Protein AF-A0A534RY21-F1 (afdb_monomer_lite)

Sequence (115 aa):
MLDTSVLAIYLRIQRSERSGSPPSQKRRQRDRRIAALVAQKLAAGRAFLKAIEIARQQQAKSWGLRAVMSLARLWQSQGKKEEAHRMLAEIYGWFTEGFDTKDLQEAKALLQEFG

Secondary structure (DSSP, 8-state):
---HHHHHHHHHHHHTTTSSPPPPHHHHHHHHHHHHHHHHHHHHHHHHHHHHHHHHHTT-HHHHHHHHHHHHHHHHTTT-HHHHHHHHHHHHTT-SS-TTSHHHHHHHHHHHHH-

Foldseek 3Di:
DPDPVVVCVVVVVVVPPPPDDDDDPVVVVVVVVVVVVVVVLVVLLVVLVVQLVVCVVVVVLLSNLVSLQVNLVSCVVVVNLVVSLVSLVVSLVVDPDDCVDPSNVVSVVSNVVSD

pLDDT: mean 76.5, std 14.55, range [39.69, 94.88]

Structure (mmCIF, N/CA/C/O backbone):
data_AF-A0A534RY21-F1
#
_entry.id   AF-A0A534RY21-F1
#
loop_
_atom_site.group_PDB
_atom_site.id
_atom_site.type_symbol
_atom_site.label_atom_id
_atom_site.label_alt_id
_atom_site.label_comp_id
_atom_site.label_asym_id
_atom_site.label_entity_id
_atom_site.label_seq_id
_atom_site.pdbx_PDB_ins_code
_atom_site.Cartn_x
_atom_site.Cartn_y
_atom_site.Cartn_z
_atom_site.occupancy
_atom_site.B_iso_or_equiv
_atom_site.auth_seq_id
_atom_site.auth_comp_id
_atom_site.auth_asym_id
_atom_site.auth_atom_id
_atom_site.pdbx_PDB_model_num
ATOM 1 N N . MET A 1 1 ? 2.544 18.857 8.911 1.00 41.97 1 MET A N 1
ATOM 2 C CA . MET A 1 1 ? 1.546 19.732 9.558 1.00 41.97 1 MET A CA 1
ATOM 3 C C . MET A 1 1 ? 0.391 18.840 9.998 1.00 41.97 1 MET A C 1
ATOM 5 O O . MET A 1 1 ? -0.432 18.477 9.173 1.00 41.97 1 MET A O 1
ATOM 9 N N . LEU A 1 2 ? 0.436 18.319 11.230 1.00 39.69 2 LEU A N 1
ATOM 10 C CA . LEU A 1 2 ? -0.654 17.502 11.774 1.00 39.69 2 LEU A CA 1
ATOM 11 C C . LEU A 1 2 ? -1.758 18.453 12.231 1.00 39.69 2 LEU A C 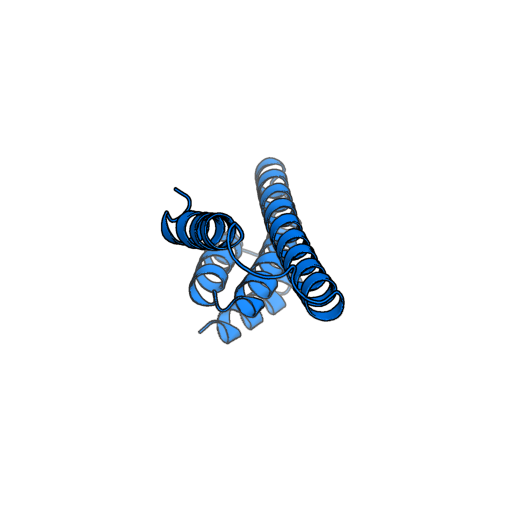1
ATOM 13 O O . LEU A 1 2 ? -1.480 19.410 12.950 1.00 39.69 2 LEU A O 1
ATOM 17 N N . ASP A 1 3 ? -2.966 18.197 11.748 1.00 43.47 3 ASP A N 1
ATOM 18 C CA . ASP A 1 3 ? -4.156 19.019 11.929 1.00 43.47 3 ASP A CA 1
ATOM 19 C C . ASP A 1 3 ? -4.416 19.303 13.419 1.00 43.47 3 ASP A C 1
ATOM 21 O O . ASP A 1 3 ? -4.550 18.388 14.243 1.00 43.47 3 ASP A O 1
ATOM 25 N N . THR A 1 4 ? -4.476 20.589 13.763 1.00 49.50 4 THR A N 1
ATOM 26 C CA . THR A 1 4 ? -4.771 21.117 15.102 1.00 49.50 4 THR A CA 1
ATOM 27 C C . THR A 1 4 ? -6.083 20.568 15.676 1.00 49.50 4 THR A C 1
ATOM 29 O O . THR A 1 4 ? -6.254 20.542 16.897 1.00 49.50 4 THR A O 1
ATOM 32 N N . SER A 1 5 ? -6.966 20.031 14.832 1.00 47.00 5 SER A N 1
ATOM 33 C CA . SER A 1 5 ? -8.242 19.427 15.218 1.00 47.00 5 SER A CA 1
ATOM 34 C C . SER A 1 5 ? -8.096 18.144 16.049 1.00 47.00 5 SER A C 1
ATOM 36 O O . SER A 1 5 ? -8.863 17.923 16.986 1.00 47.00 5 SER A O 1
ATOM 38 N N . VAL A 1 6 ? -7.092 17.298 15.784 1.00 58.31 6 VAL A N 1
ATOM 39 C CA . VAL A 1 6 ? -6.970 15.989 16.465 1.00 58.31 6 VAL A CA 1
ATOM 40 C C . VAL A 1 6 ? -6.375 16.135 17.867 1.00 58.31 6 VAL A C 1
ATOM 42 O O . VAL A 1 6 ? -6.846 15.505 18.818 1.00 58.31 6 VAL A O 1
ATOM 45 N N . LEU A 1 7 ? -5.379 17.013 18.025 1.00 52.03 7 LEU A N 1
ATOM 46 C CA . LEU A 1 7 ? -4.800 17.313 19.337 1.00 52.03 7 LEU A CA 1
ATOM 47 C C . LEU A 1 7 ? -5.813 18.050 20.229 1.00 52.03 7 LEU A C 1
ATOM 49 O O . LEU A 1 7 ? -5.865 17.799 21.432 1.00 52.03 7 LEU A O 1
ATOM 53 N N . ALA A 1 8 ? -6.669 18.895 19.640 1.00 55.28 8 ALA A N 1
ATOM 54 C CA . ALA A 1 8 ? -7.752 19.568 20.350 1.00 55.28 8 ALA A CA 1
ATOM 55 C C . ALA A 1 8 ? -8.811 18.583 20.875 1.00 55.28 8 ALA A C 1
ATOM 57 O O . ALA A 1 8 ? -9.262 18.731 22.010 1.00 55.28 8 ALA A O 1
ATOM 58 N N . ILE A 1 9 ? -9.158 17.542 20.108 1.00 60.31 9 ILE A N 1
ATOM 59 C CA . ILE A 1 9 ? -10.059 16.474 20.572 1.00 60.31 9 ILE A CA 1
ATOM 60 C C . ILE A 1 9 ? -9.415 15.696 21.729 1.00 60.31 9 ILE A C 1
ATOM 62 O O . ILE A 1 9 ? -10.050 15.497 22.764 1.00 60.31 9 ILE A O 1
ATOM 66 N N . TYR A 1 10 ? -8.136 15.330 21.610 1.00 50.16 10 TYR A N 1
ATOM 67 C CA . TYR A 1 10 ? -7.430 14.582 22.656 1.00 50.16 10 TYR A CA 1
ATOM 68 C C . TYR A 1 10 ? -7.268 15.386 23.963 1.00 50.16 10 TYR A C 1
ATOM 70 O O . TYR A 1 10 ? -7.515 14.869 25.054 1.00 50.16 10 TYR A O 1
ATOM 78 N N . LEU A 1 11 ? -6.928 16.677 23.872 1.00 55.31 11 LEU A N 1
ATOM 79 C CA . LEU A 1 11 ? -6.768 17.555 25.038 1.00 55.31 11 LEU A CA 1
ATOM 80 C C . LEU A 1 11 ? -8.109 17.955 25.676 1.00 55.31 11 LEU A C 1
ATOM 82 O O . LEU A 1 11 ? -8.171 18.139 26.893 1.00 55.31 11 LEU A O 1
ATOM 86 N N . ARG A 1 12 ? -9.198 18.052 24.898 1.00 55.94 12 ARG A N 1
ATOM 87 C CA . ARG A 1 12 ? -10.542 18.350 25.427 1.00 55.94 12 ARG A CA 1
ATOM 88 C C . ARG A 1 12 ? -11.150 17.160 26.172 1.00 55.94 12 ARG A C 1
ATOM 90 O O . ARG A 1 12 ? -11.837 17.375 27.168 1.00 55.94 12 ARG A O 1
ATOM 97 N N . ILE A 1 13 ? -10.823 15.933 25.759 1.00 57.84 13 ILE A N 1
ATOM 98 C CA . ILE A 1 13 ? -11.158 14.702 26.493 1.00 57.84 13 ILE A CA 1
ATOM 99 C C . ILE A 1 13 ? -10.410 14.666 27.838 1.00 57.84 13 ILE A C 1
ATOM 101 O O . ILE A 1 13 ? -11.033 14.459 28.871 1.00 57.84 13 ILE A O 1
ATOM 105 N N . GLN A 1 14 ? -9.113 14.989 27.866 1.00 51.38 14 GLN A N 1
ATOM 106 C CA . GLN A 1 14 ? -8.310 14.989 29.101 1.00 51.38 14 GLN A CA 1
ATOM 107 C C . GLN A 1 14 ? -8.722 16.072 30.121 1.00 51.38 14 GLN A C 1
ATOM 109 O O . GLN A 1 14 ? -8.660 15.843 31.328 1.00 51.38 14 GLN A O 1
ATOM 114 N N . ARG A 1 15 ? -9.168 17.256 29.673 1.00 49.38 15 ARG A N 1
ATOM 115 C CA . ARG A 1 15 ? -9.524 18.374 30.576 1.00 49.38 15 ARG A CA 1
ATOM 116 C C . ARG A 1 15 ? -10.892 18.202 31.256 1.00 49.38 15 ARG A C 1
ATOM 118 O O . ARG A 1 15 ? -11.125 18.817 32.292 1.00 49.38 15 ARG A O 1
ATOM 125 N N . SER A 1 16 ? -11.761 17.350 30.705 1.00 41.25 16 SER A N 1
ATOM 126 C CA . SER A 1 16 ? -13.091 17.030 31.247 1.00 41.25 16 SER A CA 1
ATOM 127 C C . SER A 1 16 ? -13.073 15.947 32.341 1.00 41.25 16 SER A C 1
ATOM 129 O O . SER A 1 16 ? -14.074 15.780 33.034 1.00 41.25 16 SER A O 1
ATOM 131 N N . GLU A 1 17 ? -11.974 15.206 32.522 1.00 52.06 17 GLU A N 1
ATOM 132 C CA . GLU A 1 17 ? -11.922 14.046 33.434 1.00 52.06 17 GLU A CA 1
ATOM 133 C C . GLU A 1 17 ? -11.612 14.395 34.902 1.00 52.06 17 GLU A C 1
ATOM 135 O O . GLU A 1 17 ? -11.590 13.507 35.751 1.00 52.06 17 GLU A O 1
ATOM 140 N N . ARG A 1 18 ? -11.426 15.678 35.251 1.00 49.81 18 ARG A N 1
ATOM 141 C CA . ARG A 1 18 ? -11.210 16.093 36.653 1.00 49.81 18 ARG A CA 1
ATOM 142 C C . ARG A 1 18 ? -12.486 16.220 37.500 1.00 49.81 18 ARG A C 1
ATOM 144 O O . ARG A 1 18 ? -12.351 16.427 38.700 1.00 49.81 18 ARG A O 1
ATOM 151 N N . SER A 1 19 ? -13.694 16.086 36.937 1.00 52.66 19 SER A N 1
ATOM 152 C CA . SER A 1 19 ? -14.948 16.276 37.699 1.00 52.66 19 SER A CA 1
ATOM 153 C C . SER A 1 19 ? -16.010 15.178 37.538 1.00 52.66 19 SER A C 1
ATOM 155 O O . SER A 1 19 ? -17.154 15.391 37.929 1.00 52.66 19 SER A O 1
ATOM 157 N N . GLY A 1 20 ? -15.682 14.019 36.959 1.00 54.09 20 GLY A N 1
ATOM 158 C CA . GLY A 1 20 ? -16.654 12.949 36.695 1.00 54.09 20 GLY A CA 1
ATOM 159 C C . GLY A 1 20 ? -16.201 11.597 37.235 1.00 54.09 20 GLY A C 1
ATOM 160 O O . GLY A 1 20 ? -15.020 11.266 37.163 1.00 54.09 20 GLY A O 1
ATOM 161 N N . SER A 1 21 ? -17.143 10.810 37.770 1.00 58.75 21 SER A N 1
ATOM 162 C CA . SER A 1 21 ? -16.897 9.450 38.265 1.00 58.75 21 SER A CA 1
ATOM 163 C C . SER A 1 21 ? -16.089 8.612 37.261 1.00 58.75 21 SER A C 1
ATOM 165 O O . SER A 1 21 ? -16.345 8.692 36.054 1.00 58.75 21 SER A O 1
ATOM 167 N N . PRO A 1 22 ? -15.131 7.790 37.731 1.00 57.50 22 PRO A N 1
ATOM 168 C CA . PRO A 1 22 ? -14.232 7.049 36.856 1.00 57.50 22 PRO A CA 1
ATOM 169 C C . PRO A 1 22 ? -15.021 6.183 35.859 1.00 57.50 22 PRO A C 1
ATOM 171 O O . PRO A 1 22 ? -15.935 5.463 36.269 1.00 57.50 22 PRO A O 1
ATOM 174 N N . PRO A 1 23 ? -14.682 6.212 34.554 1.00 57.59 23 PRO A N 1
ATOM 175 C CA . PRO A 1 23 ? -15.436 5.482 33.544 1.00 57.59 23 PRO A CA 1
ATOM 176 C C . PRO A 1 23 ? -15.452 3.985 33.855 1.00 57.59 23 PRO A C 1
ATOM 178 O O . PRO A 1 23 ? -14.423 3.407 34.215 1.00 57.59 23 PRO A O 1
ATOM 181 N N . SER A 1 24 ? -16.623 3.364 33.692 1.00 63.56 24 SER A N 1
ATOM 182 C CA . SER A 1 24 ? -16.831 1.940 33.948 1.00 63.56 24 SER A CA 1
ATOM 183 C C . SER A 1 24 ? -15.831 1.075 33.172 1.00 63.56 24 SER A C 1
ATOM 185 O O . SER A 1 24 ? -15.454 1.370 32.035 1.00 63.56 24 SER A O 1
ATOM 187 N N . GLN A 1 25 ? -15.390 -0.022 33.787 1.00 70.06 25 GLN A N 1
ATOM 188 C CA . GLN A 1 25 ? -14.308 -0.888 33.296 1.00 70.06 25 GLN A CA 1
ATOM 189 C C . GLN A 1 25 ? -14.538 -1.380 31.850 1.00 70.06 25 GLN A C 1
ATOM 191 O O . GLN A 1 25 ? -13.603 -1.458 31.056 1.00 70.06 25 GLN A O 1
ATOM 196 N N . LYS A 1 26 ? -15.805 -1.593 31.465 1.00 69.62 26 LYS A N 1
ATOM 197 C CA . LYS A 1 26 ? -16.231 -1.961 30.102 1.00 69.62 26 LYS A CA 1
ATOM 198 C C . LYS A 1 26 ? -15.997 -0.850 29.065 1.00 69.62 26 LYS A C 1
ATOM 200 O O . LYS A 1 26 ? -15.593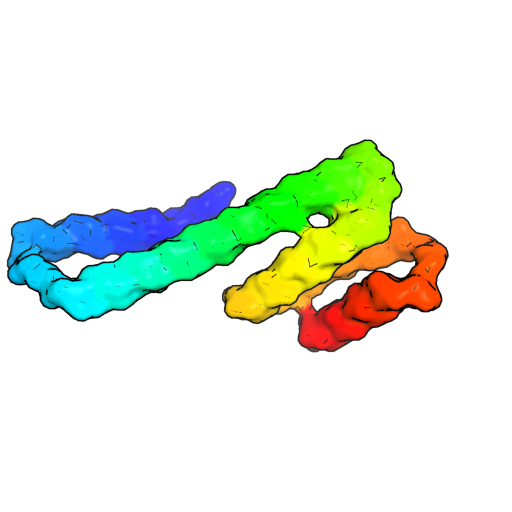 -1.152 27.944 1.00 69.62 26 LYS A O 1
ATOM 205 N N . ARG A 1 27 ? -16.211 0.425 29.427 1.00 64.44 27 ARG A N 1
ATOM 206 C CA . ARG A 1 27 ? -15.895 1.584 28.567 1.00 64.44 27 ARG A CA 1
ATOM 207 C C . ARG A 1 27 ? -14.384 1.731 28.395 1.00 64.44 27 ARG A C 1
ATOM 209 O O . ARG A 1 27 ? -13.912 1.743 27.265 1.00 64.44 27 ARG A O 1
ATOM 216 N N . ARG A 1 28 ? -13.622 1.653 29.496 1.00 69.12 28 ARG A N 1
ATOM 217 C CA . ARG A 1 28 ? -12.144 1.670 29.464 1.00 69.12 28 ARG A CA 1
ATOM 218 C C . ARG A 1 28 ? -11.564 0.586 28.550 1.00 69.12 28 ARG A C 1
ATOM 220 O O . ARG A 1 28 ? -10.638 0.853 27.788 1.00 69.12 28 ARG A O 1
ATOM 227 N N . GLN A 1 29 ? -12.113 -0.631 28.604 1.00 70.44 29 GLN A N 1
ATOM 228 C CA . GLN A 1 29 ? -11.678 -1.740 27.749 1.00 70.44 29 GLN A CA 1
ATOM 229 C C . GLN A 1 29 ? -11.964 -1.466 26.263 1.00 70.44 29 GLN A C 1
ATOM 231 O O . GLN A 1 29 ? -11.119 -1.742 25.411 1.00 70.44 29 GLN A O 1
ATOM 236 N N . ARG A 1 30 ? -13.143 -0.910 25.947 1.00 66.94 30 ARG A N 1
ATOM 237 C CA . ARG A 1 30 ? -13.533 -0.550 24.576 1.00 66.94 30 ARG A CA 1
ATOM 238 C C . ARG A 1 30 ? -12.631 0.548 24.013 1.00 66.94 30 ARG A C 1
ATOM 240 O O . ARG A 1 30 ? -12.113 0.379 22.912 1.00 66.94 30 ARG A O 1
ATOM 247 N N . ASP A 1 31 ? -12.383 1.604 24.780 1.00 75.56 31 ASP A N 1
ATOM 248 C CA . ASP A 1 31 ? -11.573 2.748 24.344 1.00 75.56 31 ASP A CA 1
ATOM 249 C C . ASP A 1 31 ? -10.106 2.349 24.128 1.00 75.56 31 ASP A C 1
ATOM 251 O O . ASP A 1 31 ? -9.505 2.704 23.113 1.00 75.56 31 ASP A O 1
ATOM 255 N N . ARG A 1 32 ? -9.551 1.495 25.003 1.00 73.94 32 ARG A N 1
ATOM 256 C CA . ARG A 1 32 ? -8.218 0.893 24.808 1.00 73.94 32 ARG A CA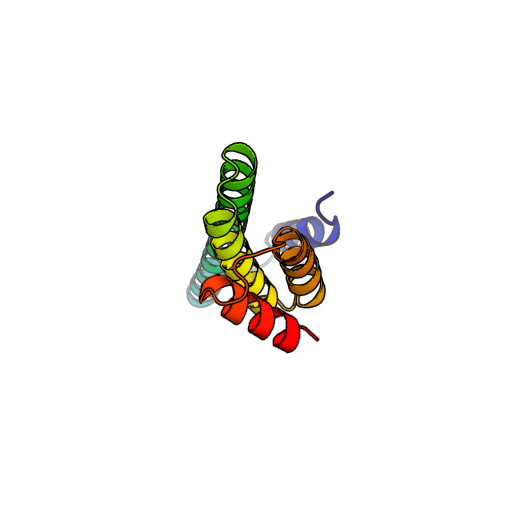 1
ATOM 257 C C . ARG A 1 32 ? -8.129 0.073 23.526 1.00 73.94 32 ARG A C 1
ATOM 259 O O . ARG A 1 32 ? -7.126 0.150 22.820 1.00 73.94 32 ARG A O 1
ATOM 266 N N . ARG A 1 33 ? -9.170 -0.701 23.207 1.00 74.69 33 ARG A N 1
ATOM 267 C CA . ARG A 1 33 ? -9.203 -1.523 21.990 1.00 74.69 33 ARG A CA 1
ATOM 268 C C . ARG A 1 33 ? -9.246 -0.655 20.734 1.00 74.69 33 ARG A C 1
ATOM 270 O O . ARG A 1 33 ? -8.525 -0.942 19.784 1.00 74.69 33 ARG A O 1
ATOM 277 N N . ILE A 1 34 ? -10.033 0.421 20.749 1.00 76.00 34 ILE A N 1
ATOM 278 C CA . ILE A 1 34 ? -10.069 1.409 19.662 1.00 76.00 34 ILE A CA 1
ATOM 279 C C . ILE A 1 34 ? -8.683 2.046 19.488 1.00 76.00 34 ILE A C 1
ATOM 281 O O . ILE A 1 34 ? -8.148 2.040 18.382 1.00 76.00 34 ILE A O 1
ATOM 285 N N . ALA A 1 35 ? -8.064 2.523 20.571 1.00 73.88 35 ALA A N 1
ATOM 286 C CA . ALA A 1 35 ? -6.743 3.151 20.520 1.00 73.88 35 ALA A CA 1
ATOM 287 C C . ALA A 1 35 ? -5.656 2.203 19.980 1.00 73.88 35 ALA A C 1
ATOM 289 O O . ALA A 1 35 ? -4.840 2.609 19.152 1.00 73.88 35 ALA A O 1
ATOM 290 N N . ALA A 1 36 ? -5.675 0.928 20.382 1.00 76.00 36 ALA A N 1
ATOM 291 C CA . ALA A 1 36 ? -4.739 -0.080 19.886 1.00 76.00 36 ALA A CA 1
ATOM 292 C C . ALA A 1 36 ? -4.906 -0.347 18.378 1.00 76.00 36 ALA A C 1
ATOM 294 O O . ALA A 1 36 ? -3.916 -0.400 17.648 1.00 76.00 36 ALA A O 1
ATOM 295 N N . LEU A 1 37 ? -6.149 -0.455 17.892 1.00 74.06 37 LEU A N 1
ATOM 296 C CA . LEU A 1 37 ? -6.434 -0.635 16.464 1.00 74.06 37 LEU A CA 1
ATOM 297 C C . LEU A 1 37 ? -5.971 0.570 15.637 1.00 74.06 37 LEU A C 1
ATOM 299 O O . LEU A 1 37 ? -5.376 0.406 14.572 1.00 74.06 37 LEU A O 1
ATOM 303 N N . VAL A 1 38 ? -6.202 1.783 16.144 1.00 74.38 38 VAL A N 1
ATOM 304 C CA . VAL A 1 38 ? -5.739 3.022 15.507 1.00 74.38 38 VAL A CA 1
ATOM 305 C C . VAL A 1 38 ? -4.209 3.055 15.451 1.00 74.38 38 VAL A C 1
ATOM 307 O O . VAL A 1 38 ? -3.642 3.302 14.387 1.00 74.38 38 VAL A O 1
ATOM 310 N N . ALA A 1 39 ? -3.527 2.741 16.555 1.00 75.12 39 ALA A N 1
ATOM 311 C CA . ALA A 1 39 ? -2.067 2.694 16.603 1.00 75.12 39 ALA A CA 1
ATOM 312 C C . ALA A 1 39 ? -1.481 1.674 15.611 1.00 75.12 39 ALA A C 1
ATOM 314 O O . ALA A 1 39 ? -0.509 1.984 14.919 1.00 75.12 39 ALA A O 1
ATOM 315 N N . GLN A 1 40 ? -2.101 0.496 15.486 1.00 72.62 40 GLN A N 1
ATOM 316 C CA . GLN A 1 40 ? -1.679 -0.539 14.541 1.00 72.62 40 GLN A CA 1
ATOM 317 C C . GLN A 1 40 ? -1.844 -0.085 13.083 1.00 72.62 40 GLN A C 1
ATOM 319 O O . GLN A 1 40 ? -0.913 -0.234 12.292 1.00 72.62 40 GLN A O 1
ATOM 324 N N . LYS A 1 41 ? -2.974 0.549 12.732 1.00 72.00 41 LYS A N 1
ATOM 325 C CA . LYS A 1 41 ? -3.186 1.117 11.387 1.00 72.00 41 LYS A CA 1
ATOM 326 C C . LYS A 1 41 ? -2.163 2.206 11.049 1.00 72.00 41 LYS A C 1
ATOM 328 O O . LYS A 1 41 ? -1.642 2.235 9.936 1.00 72.00 41 LYS A O 1
ATOM 333 N N . LEU A 1 42 ? -1.837 3.075 12.008 1.00 75.94 42 LEU A N 1
ATOM 334 C CA . LEU A 1 42 ? -0.818 4.116 11.826 1.00 75.94 42 LEU A CA 1
ATOM 335 C C . LEU A 1 42 ? 0.588 3.526 11.657 1.00 75.94 42 LEU A C 1
ATOM 337 O O . LEU A 1 42 ? 1.356 3.994 10.817 1.00 75.94 42 LEU A O 1
ATOM 341 N N . ALA A 1 43 ? 0.933 2.501 12.439 1.00 79.12 43 ALA A N 1
ATOM 342 C CA . ALA A 1 43 ? 2.211 1.806 12.318 1.00 79.12 43 ALA A CA 1
ATOM 343 C C . ALA A 1 43 ? 2.351 1.107 10.957 1.00 79.12 43 ALA A C 1
ATOM 345 O O . ALA A 1 43 ? 3.387 1.261 10.312 1.00 79.12 43 ALA A O 1
ATOM 346 N N . ALA A 1 44 ? 1.296 0.431 10.489 1.00 75.88 44 ALA A N 1
ATOM 347 C CA . ALA A 1 44 ? 1.266 -0.196 9.170 1.00 75.88 44 ALA A CA 1
ATOM 348 C C . ALA A 1 44 ? 1.493 0.829 8.048 1.00 75.88 44 ALA A C 1
ATOM 350 O O . ALA A 1 44 ? 2.365 0.634 7.206 1.00 75.88 44 ALA A O 1
ATOM 351 N N . GLY A 1 45 ? 0.790 1.969 8.082 1.00 77.75 45 GLY A N 1
ATOM 352 C CA . GLY A 1 45 ? 0.985 3.040 7.099 1.00 77.75 45 GLY A CA 1
ATOM 353 C C . GLY A 1 45 ? 2.430 3.552 7.047 1.00 77.75 45 GLY A C 1
ATOM 354 O O . GLY A 1 45 ? 2.999 3.695 5.967 1.00 77.75 45 GLY A O 1
ATOM 355 N N . ARG A 1 46 ? 3.064 3.762 8.209 1.00 81.81 46 ARG A N 1
ATOM 356 C CA . ARG A 1 46 ? 4.477 4.178 8.283 1.00 81.81 46 ARG A CA 1
ATOM 357 C C . ARG A 1 46 ? 5.437 3.122 7.735 1.00 81.81 46 ARG A C 1
ATOM 359 O O . ARG A 1 46 ? 6.392 3.482 7.053 1.00 81.81 46 ARG A O 1
ATOM 366 N N . ALA A 1 47 ? 5.188 1.843 8.013 1.00 78.75 47 ALA A N 1
ATOM 367 C CA . ALA A 1 47 ? 6.007 0.749 7.496 1.00 78.75 47 ALA A CA 1
ATOM 368 C C . ALA A 1 47 ? 5.940 0.665 5.963 1.00 78.75 47 ALA A C 1
ATOM 370 O O . ALA A 1 47 ? 6.977 0.524 5.317 1.00 78.75 47 ALA A O 1
ATOM 371 N N . PHE A 1 48 ? 4.753 0.837 5.372 1.00 75.25 48 PHE A N 1
ATOM 372 C CA . PHE A 1 48 ? 4.610 0.866 3.915 1.00 75.25 48 PHE A CA 1
ATOM 373 C C . PHE A 1 48 ? 5.323 2.062 3.283 1.00 75.25 48 PHE A C 1
ATOM 375 O O . PHE A 1 48 ? 6.037 1.880 2.304 1.00 75.25 48 PHE A O 1
ATOM 382 N N . LEU A 1 49 ? 5.219 3.260 3.869 1.00 79.38 49 LEU A N 1
ATOM 383 C CA . LEU A 1 49 ? 5.957 4.435 3.386 1.00 79.38 49 LEU A CA 1
ATOM 384 C C . LEU A 1 49 ? 7.475 4.209 3.402 1.00 79.38 49 LEU A C 1
ATOM 386 O O . LEU A 1 49 ? 8.152 4.520 2.425 1.00 79.38 49 LEU A O 1
ATOM 390 N N . LYS A 1 50 ? 7.998 3.599 4.473 1.00 77.25 50 LYS A N 1
ATOM 391 C CA . LYS A 1 50 ? 9.414 3.218 4.575 1.00 77.25 50 LYS A CA 1
ATOM 392 C C . LYS A 1 50 ? 9.808 2.213 3.485 1.00 77.25 50 LYS A C 1
ATOM 394 O O . LYS A 1 50 ? 10.849 2.366 2.858 1.00 77.25 50 LYS A O 1
ATOM 399 N N . ALA A 1 51 ? 8.976 1.200 3.239 1.00 72.56 51 ALA A N 1
ATOM 400 C CA . ALA A 1 51 ? 9.224 0.206 2.194 1.00 72.56 51 ALA A CA 1
ATOM 401 C C . ALA A 1 51 ? 9.240 0.835 0.790 1.00 72.56 51 ALA A C 1
ATOM 403 O O . ALA A 1 51 ? 10.088 0.484 -0.025 1.00 72.56 51 ALA A O 1
ATOM 404 N N . ILE A 1 52 ? 8.355 1.802 0.528 1.00 75.19 52 ILE A N 1
ATOM 405 C CA . ILE A 1 52 ? 8.317 2.560 -0.731 1.00 75.19 52 ILE A CA 1
ATOM 406 C C . ILE A 1 52 ? 9.594 3.388 -0.904 1.00 75.19 52 ILE A C 1
ATOM 408 O O . ILE A 1 52 ? 10.187 3.380 -1.980 1.00 75.19 52 ILE A O 1
ATOM 412 N N . GLU A 1 53 ? 10.044 4.073 0.148 1.00 78.56 53 GLU A N 1
ATOM 413 C CA . GLU A 1 53 ? 11.291 4.846 0.140 1.00 78.56 53 GLU A CA 1
ATOM 414 C C . GLU A 1 53 ? 12.504 3.958 -0.181 1.00 78.56 53 GLU A C 1
ATOM 416 O O . GLU A 1 53 ? 13.291 4.275 -1.073 1.00 78.56 53 GLU A O 1
ATOM 421 N N . ILE A 1 54 ? 12.606 2.802 0.479 1.00 75.75 54 ILE A N 1
ATOM 422 C CA . ILE A 1 54 ? 13.678 1.826 0.247 1.00 75.75 54 ILE A CA 1
ATOM 423 C C . ILE A 1 54 ? 13.609 1.262 -1.180 1.00 75.75 54 ILE A C 1
ATOM 425 O O . ILE A 1 54 ? 14.628 1.180 -1.864 1.00 75.75 54 ILE A O 1
ATOM 429 N N . ALA A 1 55 ? 12.415 0.909 -1.664 1.00 75.12 55 ALA A N 1
ATOM 430 C CA . ALA A 1 55 ? 12.233 0.396 -3.019 1.00 75.12 55 ALA A CA 1
ATOM 431 C C . ALA A 1 55 ? 12.611 1.434 -4.088 1.00 75.12 55 ALA A C 1
ATOM 433 O O . ALA A 1 55 ? 13.211 1.076 -5.1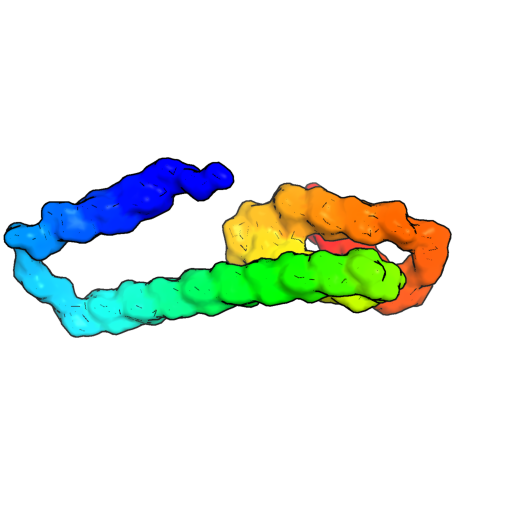01 1.00 75.12 55 ALA A O 1
ATOM 434 N N . ARG A 1 56 ? 12.321 2.723 -3.850 1.00 74.44 56 ARG A N 1
ATOM 435 C CA . ARG A 1 56 ? 12.761 3.829 -4.716 1.00 74.44 56 ARG A CA 1
ATOM 436 C C . ARG A 1 56 ? 14.286 3.940 -4.750 1.00 74.44 56 ARG A C 1
ATOM 438 O O . ARG A 1 56 ? 14.847 4.042 -5.836 1.00 74.44 56 ARG A O 1
ATOM 445 N N . GLN A 1 57 ? 14.947 3.869 -3.592 1.00 74.25 57 GLN A N 1
ATOM 446 C CA . GLN A 1 57 ? 16.414 3.924 -3.497 1.00 74.25 57 GLN A CA 1
ATOM 447 C C . GLN A 1 57 ? 17.095 2.752 -4.216 1.00 74.25 57 GLN A C 1
ATOM 449 O O . GLN A 1 57 ? 18.121 2.941 -4.859 1.00 74.25 57 GLN A O 1
ATOM 454 N N . GLN A 1 58 ? 16.510 1.555 -4.144 1.00 74.19 58 GLN A N 1
ATOM 455 C CA . GLN A 1 58 ? 17.058 0.346 -4.769 1.00 74.19 58 GLN A CA 1
ATOM 456 C C . GLN A 1 58 ? 16.609 0.143 -6.225 1.00 74.19 58 GLN A C 1
ATOM 458 O O . GLN A 1 58 ? 16.895 -0.897 -6.809 1.00 74.19 58 GLN A O 1
ATOM 463 N N . GLN A 1 59 ? 15.855 1.090 -6.800 1.00 74.00 59 GLN A N 1
ATOM 464 C CA . GLN A 1 59 ? 15.185 0.946 -8.102 1.00 74.00 59 GLN A CA 1
ATOM 465 C C . GLN A 1 59 ? 14.345 -0.342 -8.235 1.00 74.00 59 GLN A C 1
ATOM 467 O O . GLN A 1 59 ? 14.056 -0.821 -9.332 1.00 74.00 59 GLN A O 1
ATOM 472 N N . ALA A 1 60 ? 13.882 -0.881 -7.108 1.00 79.62 60 ALA A N 1
ATOM 473 C CA . ALA A 1 60 ? 13.103 -2.105 -7.015 1.00 79.62 60 ALA A CA 1
ATOM 474 C C . ALA A 1 60 ? 11.616 -1.816 -7.288 1.00 79.62 60 ALA A C 1
ATOM 476 O O . ALA A 1 60 ? 10.762 -1.941 -6.406 1.00 79.62 60 ALA A O 1
ATOM 477 N N . LYS A 1 61 ? 11.305 -1.393 -8.521 1.00 77.00 61 LYS A N 1
ATOM 478 C CA . LYS A 1 61 ? 9.986 -0.864 -8.919 1.00 77.00 61 LYS A CA 1
ATOM 479 C C . LYS A 1 61 ? 8.826 -1.799 -8.552 1.00 77.00 61 LYS A C 1
ATOM 481 O O . LYS A 1 61 ? 7.847 -1.344 -7.964 1.00 77.00 61 LYS A O 1
ATOM 486 N N . SER A 1 62 ? 8.953 -3.104 -8.802 1.00 78.06 62 SER A N 1
ATOM 487 C CA . SER A 1 62 ? 7.899 -4.088 -8.497 1.00 78.06 62 SER A CA 1
ATOM 488 C C . SER A 1 62 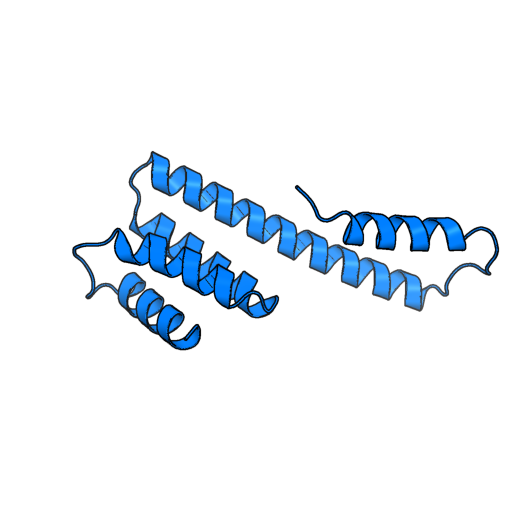? 7.619 -4.233 -6.995 1.00 78.06 62 SER A C 1
ATOM 490 O O . SER A 1 62 ? 6.468 -4.372 -6.587 1.00 78.06 62 SER A O 1
ATOM 492 N N . TRP A 1 63 ? 8.646 -4.139 -6.143 1.00 81.44 63 TRP A N 1
ATOM 493 C CA . TRP A 1 63 ? 8.465 -4.149 -4.685 1.00 81.44 63 TRP A CA 1
ATOM 494 C C . TRP A 1 63 ? 7.808 -2.858 -4.185 1.00 81.44 63 TRP A C 1
ATOM 496 O O . TRP A 1 63 ? 6.943 -2.906 -3.308 1.00 81.44 63 TRP A O 1
ATOM 506 N N . GLY A 1 64 ? 8.154 -1.720 -4.795 1.00 84.62 64 GLY A N 1
ATOM 507 C CA . GLY A 1 64 ? 7.495 -0.437 -4.547 1.00 84.62 64 GLY A CA 1
ATOM 508 C C . GLY A 1 64 ? 6.006 -0.465 -4.902 1.00 84.62 64 GLY A C 1
ATOM 509 O O . GLY A 1 64 ? 5.183 -0.009 -4.109 1.00 84.62 64 GLY A O 1
ATOM 510 N N . LEU A 1 65 ? 5.647 -1.074 -6.036 1.00 87.38 65 LEU A N 1
ATOM 511 C CA . LEU A 1 65 ? 4.258 -1.226 -6.477 1.00 87.38 65 LEU A CA 1
ATOM 512 C C . LEU A 1 65 ? 3.416 -2.019 -5.469 1.00 87.38 65 LEU A C 1
ATOM 514 O O . LEU A 1 65 ? 2.364 -1.545 -5.041 1.00 87.38 65 LEU A O 1
ATOM 518 N N . ARG A 1 66 ? 3.909 -3.174 -5.004 1.00 87.50 66 ARG A N 1
ATOM 519 C CA . ARG A 1 66 ? 3.202 -3.996 -4.002 1.00 87.50 66 ARG A CA 1
ATOM 520 C C . ARG A 1 66 ? 3.014 -3.270 -2.667 1.00 87.50 66 ARG A C 1
ATOM 522 O O . ARG A 1 66 ? 1.958 -3.386 -2.033 1.00 87.50 66 ARG A O 1
ATOM 529 N N . ALA A 1 67 ? 4.015 -2.499 -2.239 1.00 85.44 67 ALA A N 1
ATOM 530 C CA . ALA A 1 67 ? 3.922 -1.687 -1.028 1.00 85.44 67 ALA A CA 1
ATOM 531 C C . ALA A 1 67 ? 2.876 -0.565 -1.174 1.00 85.44 67 ALA A C 1
ATOM 533 O O . ALA A 1 67 ? 2.055 -0.377 -0.273 1.00 85.44 67 ALA A O 1
ATOM 534 N N . VAL A 1 68 ? 2.842 0.125 -2.321 1.00 88.81 68 VAL A N 1
ATOM 535 C CA . VAL A 1 68 ? 1.825 1.151 -2.609 1.00 88.81 68 VAL A CA 1
ATOM 536 C C . VAL A 1 68 ? 0.428 0.561 -2.706 1.00 88.81 68 VAL A C 1
ATOM 538 O O . VAL A 1 68 ? -0.489 1.128 -2.124 1.00 88.81 68 VAL A O 1
ATOM 541 N N . MET A 1 69 ? 0.240 -0.590 -3.352 1.00 91.12 69 MET A N 1
ATOM 542 C CA . MET A 1 69 ? -1.071 -1.251 -3.405 1.00 91.12 69 MET A CA 1
ATOM 543 C C . MET A 1 69 ? -1.582 -1.598 -2.002 1.00 91.12 69 MET A C 1
ATOM 545 O O . MET A 1 69 ? -2.755 -1.387 -1.690 1.00 91.12 69 MET A O 1
ATOM 549 N N . SER A 1 70 ? -0.697 -2.079 -1.126 1.00 88.62 70 SER A N 1
ATOM 550 C CA . SER A 1 70 ? -1.041 -2.381 0.269 1.00 88.62 70 SER A CA 1
ATOM 551 C C . SER A 1 70 ? -1.436 -1.119 1.047 1.00 88.62 70 SER A C 1
ATOM 553 O O . SER A 1 70 ? -2.424 -1.121 1.786 1.00 88.62 70 SER A O 1
ATOM 555 N N . LEU A 1 71 ? -0.712 -0.016 0.839 1.00 85.69 71 LEU A N 1
ATOM 556 C CA . LEU A 1 71 ? -1.026 1.283 1.435 1.00 85.69 71 LEU A CA 1
ATOM 557 C C . LEU A 1 71 ? -2.337 1.871 0.892 1.00 85.69 71 LEU A C 1
ATOM 559 O O . LEU A 1 71 ? -3.144 2.389 1.663 1.00 85.69 71 LEU A O 1
ATOM 563 N N . ALA A 1 72 ? -2.587 1.733 -0.407 1.00 89.88 72 ALA A N 1
ATOM 564 C CA . ALA A 1 72 ? -3.793 2.208 -1.065 1.00 89.88 72 ALA A CA 1
ATOM 565 C C . ALA A 1 72 ? -5.047 1.490 -0.536 1.00 89.88 72 ALA A C 1
ATOM 567 O O . ALA A 1 72 ? -6.026 2.147 -0.186 1.00 89.88 72 ALA A O 1
ATOM 568 N N . ARG A 1 73 ? -4.998 0.161 -0.350 1.00 88.69 73 ARG A N 1
ATOM 569 C CA . ARG A 1 73 ? -6.084 -0.599 0.306 1.00 88.69 73 ARG A CA 1
ATOM 570 C C . ARG A 1 73 ? -6.297 -0.165 1.760 1.00 88.69 73 ARG A C 1
ATOM 572 O O . ARG A 1 73 ? -7.431 -0.043 2.226 1.00 88.69 73 ARG A O 1
ATOM 579 N N . LEU A 1 74 ? -5.215 0.118 2.489 1.00 87.69 74 LEU A N 1
ATOM 580 C CA . LEU A 1 74 ? -5.309 0.638 3.854 1.00 87.69 74 LEU A CA 1
ATOM 581 C C . LEU A 1 74 ? -6.002 2.012 3.887 1.00 87.69 74 LEU A C 1
ATOM 583 O O . LEU A 1 74 ? -6.831 2.244 4.770 1.00 87.69 74 LEU A O 1
ATOM 587 N N . TRP A 1 75 ? -5.699 2.905 2.946 1.00 88.19 75 TRP A N 1
ATOM 588 C CA . TRP A 1 75 ? -6.340 4.217 2.825 1.00 88.19 75 TRP A CA 1
ATOM 589 C C . TRP A 1 75 ? -7.792 4.144 2.355 1.00 88.19 75 TRP A C 1
ATOM 591 O O . TRP A 1 75 ? -8.634 4.825 2.941 1.00 88.19 75 TRP A O 1
ATOM 601 N N . GLN A 1 76 ? -8.125 3.241 1.433 1.00 86.56 76 GLN A N 1
ATOM 602 C CA . GLN A 1 76 ? -9.512 2.934 1.073 1.00 86.56 76 GLN A CA 1
ATOM 603 C C . GLN A 1 76 ? -10.331 2.542 2.317 1.00 86.56 76 GLN A C 1
ATOM 605 O O . GLN A 1 76 ? -11.395 3.105 2.559 1.00 86.56 76 GLN A O 1
ATOM 610 N N . SER A 1 77 ? -9.791 1.678 3.192 1.00 86.00 77 SER A N 1
ATOM 611 C CA . SER A 1 77 ? -10.451 1.293 4.458 1.00 86.00 77 SER A CA 1
ATOM 612 C C . SER A 1 77 ? -10.613 2.440 5.474 1.00 86.00 77 SER A C 1
ATOM 614 O O . SER A 1 77 ? -11.269 2.275 6.504 1.00 86.00 77 SER A O 1
ATOM 616 N N . GLN A 1 78 ? -9.960 3.579 5.229 1.00 84.62 78 GLN A N 1
ATOM 617 C CA . GLN A 1 78 ? -10.024 4.797 6.040 1.00 84.62 78 GLN A CA 1
ATOM 618 C C . GLN A 1 78 ? -10.846 5.905 5.364 1.00 84.62 78 GLN A C 1
ATOM 620 O O . GLN A 1 78 ? -10.887 7.012 5.894 1.00 84.62 78 GLN A O 1
ATOM 625 N N . GLY A 1 79 ? -11.476 5.627 4.216 1.00 87.81 79 GLY A N 1
ATOM 626 C CA . GLY A 1 79 ? -12.236 6.615 3.446 1.00 87.81 79 GLY A CA 1
ATOM 627 C C . GLY A 1 79 ? -11.372 7.615 2.671 1.00 87.81 79 GLY A C 1
ATOM 628 O O . GLY A 1 79 ? -11.889 8.629 2.228 1.00 87.81 79 GLY A O 1
ATOM 629 N N . LYS A 1 80 ? -10.069 7.346 2.511 1.00 88.31 80 LYS A N 1
ATOM 630 C CA . LYS A 1 80 ? -9.096 8.200 1.804 1.00 88.31 80 LYS A CA 1
ATOM 631 C C . LYS A 1 80 ? -8.875 7.707 0.374 1.00 88.31 80 LYS A C 1
ATOM 633 O O . LYS A 1 80 ? -7.785 7.247 0.020 1.00 88.31 80 LYS A O 1
ATOM 638 N N . LYS A 1 81 ? -9.960 7.658 -0.402 1.00 90.38 81 LYS A N 1
ATOM 639 C CA . LYS A 1 81 ? -9.990 7.035 -1.737 1.00 90.38 81 LYS A CA 1
ATOM 640 C C . LYS A 1 81 ? -9.163 7.854 -2.736 1.00 90.38 81 LYS A C 1
ATOM 642 O O . LYS A 1 81 ? -8.391 7.287 -3.503 1.00 90.38 81 LYS A O 1
ATOM 647 N N . GLU A 1 82 ? -9.249 9.176 -2.665 1.00 89.56 82 GLU A N 1
ATOM 648 C CA . GLU A 1 82 ? -8.550 10.115 -3.542 1.00 89.56 82 GLU A CA 1
ATOM 649 C C . GLU A 1 82 ? -7.030 10.076 -3.331 1.00 89.56 82 GLU A C 1
ATOM 651 O O . GLU A 1 82 ? -6.264 10.083 -4.298 1.00 89.56 82 GLU A O 1
ATOM 656 N N . GLU A 1 83 ? -6.564 9.995 -2.081 1.00 87.88 83 GLU A N 1
ATOM 657 C CA . GLU A 1 83 ? -5.137 9.853 -1.779 1.00 87.88 83 GLU A CA 1
ATOM 658 C C . GLU A 1 83 ? -4.596 8.485 -2.208 1.00 87.88 83 GLU A C 1
ATOM 660 O O . GLU A 1 83 ? -3.481 8.405 -2.733 1.00 87.88 83 GLU A O 1
ATOM 665 N N . ALA A 1 84 ? -5.392 7.421 -2.037 1.00 90.25 84 ALA A N 1
ATOM 666 C CA . ALA A 1 84 ? -5.071 6.081 -2.528 1.00 90.25 84 ALA A CA 1
ATOM 667 C C . ALA A 1 84 ? -4.927 6.054 -4.051 1.00 90.25 84 ALA A C 1
ATOM 669 O O . ALA A 1 84 ? -3.930 5.533 -4.556 1.00 90.25 84 ALA A O 1
ATOM 670 N N . HIS A 1 85 ? -5.863 6.683 -4.767 1.00 92.56 85 HIS A N 1
ATOM 671 C CA . HIS A 1 85 ? -5.798 6.838 -6.215 1.00 92.56 85 HIS A CA 1
ATOM 672 C C . HIS A 1 85 ? -4.527 7.577 -6.625 1.00 92.56 85 HIS A C 1
ATOM 674 O O . HIS A 1 85 ? -3.721 7.038 -7.380 1.00 92.56 85 HIS A O 1
ATOM 680 N N . ARG A 1 86 ? -4.306 8.787 -6.099 1.00 91.62 86 ARG A N 1
ATOM 681 C CA . ARG A 1 86 ? -3.188 9.644 -6.516 1.00 91.62 86 ARG A CA 1
ATOM 682 C C . ARG A 1 86 ? -1.839 8.944 -6.368 1.00 91.62 86 ARG A C 1
ATOM 684 O O . ARG A 1 86 ? -1.035 8.969 -7.295 1.00 91.62 86 ARG A O 1
ATOM 691 N N . MET A 1 87 ? -1.605 8.304 -5.224 1.00 89.75 87 MET A N 1
ATOM 692 C CA . MET A 1 87 ? -0.335 7.627 -4.962 1.00 89.75 87 MET A CA 1
ATOM 693 C C . MET A 1 87 ? -0.145 6.383 -5.834 1.00 89.75 87 MET A C 1
ATOM 695 O O . MET A 1 87 ? 0.958 6.141 -6.326 1.00 89.75 87 MET A O 1
ATOM 699 N N . LEU A 1 88 ? -1.205 5.596 -6.038 1.00 92.31 88 LEU A N 1
ATOM 700 C CA . LEU A 1 88 ? -1.122 4.425 -6.903 1.00 92.31 88 LEU A CA 1
ATOM 701 C C . LEU A 1 88 ? -0.914 4.820 -8.367 1.00 92.31 88 LEU A C 1
ATOM 703 O O . LEU A 1 88 ? -0.117 4.180 -9.046 1.00 92.31 88 LEU A O 1
ATOM 707 N N . ALA A 1 89 ? -1.565 5.887 -8.834 1.00 92.31 89 ALA A N 1
ATOM 708 C CA . ALA A 1 89 ? -1.417 6.385 -10.198 1.00 92.31 89 ALA A CA 1
ATOM 709 C C . ALA A 1 89 ? 0.008 6.888 -10.458 1.00 92.31 89 ALA A C 1
ATOM 711 O O . ALA A 1 89 ? 0.575 6.586 -11.507 1.00 92.31 89 ALA A O 1
ATOM 712 N N . GLU A 1 90 ? 0.611 7.589 -9.489 1.00 89.69 90 GLU A N 1
ATOM 713 C CA . GLU A 1 90 ? 2.001 8.052 -9.575 1.00 89.69 90 GLU A CA 1
ATOM 714 C C . GLU A 1 90 ? 2.964 6.878 -9.795 1.00 89.69 90 GLU A C 1
ATOM 716 O O . GLU A 1 90 ? 3.739 6.893 -10.748 1.00 89.69 90 GLU A O 1
ATOM 721 N N . ILE A 1 91 ? 2.895 5.841 -8.952 1.00 86.94 91 ILE A N 1
ATOM 722 C CA . ILE A 1 91 ? 3.784 4.678 -9.074 1.00 86.94 91 ILE A CA 1
ATOM 723 C C . ILE A 1 91 ? 3.465 3.843 -10.315 1.00 86.94 91 ILE A C 1
ATOM 725 O O . ILE A 1 91 ? 4.389 3.378 -10.977 1.00 86.94 91 ILE A O 1
ATOM 729 N N . TYR A 1 92 ? 2.190 3.650 -10.649 1.00 89.75 92 TYR A N 1
ATOM 730 C CA . TYR A 1 92 ? 1.795 2.909 -11.845 1.00 89.75 92 TYR A CA 1
ATOM 731 C C . TYR A 1 92 ? 2.339 3.569 -13.121 1.00 89.75 92 TYR A C 1
ATOM 733 O O . TYR A 1 92 ? 2.849 2.878 -13.999 1.00 89.75 92 TYR A O 1
ATOM 741 N N . GLY A 1 93 ? 2.334 4.906 -13.185 1.00 87.75 93 GLY A N 1
ATOM 742 C CA . GLY A 1 93 ? 2.876 5.678 -14.308 1.00 87.75 93 GLY A CA 1
ATOM 743 C C . GLY A 1 93 ? 4.400 5.607 -14.481 1.00 87.75 93 GLY A C 1
ATOM 744 O O . GLY A 1 93 ? 4.916 6.073 -15.491 1.00 87.75 93 GLY A O 1
ATOM 745 N N . TRP A 1 94 ? 5.143 5.031 -13.530 1.00 86.19 94 TRP A N 1
ATOM 746 C CA . TRP A 1 94 ? 6.599 4.840 -13.643 1.00 86.19 94 TRP A CA 1
ATOM 747 C C . TRP A 1 94 ? 6.993 3.586 -14.428 1.00 86.19 94 TRP A C 1
ATOM 749 O O . TRP A 1 94 ? 8.177 3.381 -14.734 1.00 86.19 94 TRP A O 1
ATOM 759 N N . PHE A 1 95 ? 6.018 2.723 -14.702 1.00 86.06 95 PHE A N 1
ATOM 760 C CA . PHE A 1 95 ? 6.194 1.543 -15.525 1.00 86.06 95 PHE A CA 1
ATOM 761 C C . PHE A 1 95 ? 5.903 1.907 -16.976 1.00 86.06 95 PHE A C 1
ATOM 763 O O . PHE A 1 95 ? 4.852 2.449 -17.300 1.00 86.06 95 PHE A O 1
ATOM 770 N N . THR A 1 96 ? 6.853 1.608 -17.852 1.00 87.06 96 THR A N 1
ATOM 771 C CA . THR A 1 96 ? 6.706 1.732 -19.309 1.00 87.06 96 THR A CA 1
ATOM 772 C C . THR A 1 96 ? 6.570 0.365 -19.979 1.00 87.06 96 THR A C 1
ATOM 774 O O . THR A 1 96 ? 6.264 0.282 -21.161 1.00 87.06 96 THR A O 1
ATOM 777 N N . GLU A 1 97 ? 6.788 -0.709 -19.220 1.00 85.38 97 GLU A N 1
ATOM 778 C CA . GLU A 1 97 ? 6.813 -2.100 -19.662 1.00 85.38 97 GLU A CA 1
ATOM 779 C C . GLU A 1 97 ? 6.321 -3.024 -18.537 1.00 85.38 97 GLU A C 1
ATOM 781 O O . GLU A 1 97 ? 6.186 -2.608 -17.383 1.00 85.38 97 GLU A O 1
ATOM 786 N N . GLY A 1 98 ? 6.050 -4.289 -18.868 1.00 85.75 98 GLY A N 1
ATOM 787 C CA . GLY A 1 98 ? 5.624 -5.294 -17.890 1.00 85.75 98 GLY A CA 1
ATOM 788 C C . GLY A 1 98 ? 4.145 -5.223 -17.495 1.00 85.75 98 GLY A C 1
ATOM 789 O O . GLY A 1 98 ? 3.758 -5.846 -16.510 1.00 85.75 98 GLY A O 1
ATOM 790 N N . PHE A 1 99 ? 3.296 -4.516 -18.247 1.00 88.62 99 PHE A N 1
ATOM 791 C CA . PHE A 1 99 ? 1.853 -4.408 -17.971 1.00 88.62 99 PHE A CA 1
ATOM 792 C C . PHE A 1 99 ? 1.094 -5.746 -17.992 1.00 88.62 99 PHE A C 1
ATOM 794 O O . PHE A 1 99 ? 0.006 -5.832 -17.426 1.00 88.62 99 PHE A O 1
ATOM 801 N N . ASP A 1 100 ? 1.690 -6.790 -18.567 1.00 90.56 100 ASP A N 1
ATOM 802 C CA . ASP A 1 100 ? 1.167 -8.160 -18.537 1.00 90.56 100 ASP A CA 1
ATOM 803 C C . ASP A 1 100 ? 1.479 -8.898 -17.225 1.00 90.56 100 ASP A C 1
ATOM 805 O O . ASP A 1 100 ? 0.985 -9.999 -16.984 1.00 90.56 100 ASP A O 1
ATOM 809 N N . THR A 1 101 ? 2.297 -8.309 -16.347 1.00 90.88 101 THR A N 1
ATOM 810 C CA . THR A 1 101 ? 2.563 -8.879 -15.026 1.00 90.88 101 THR A CA 1
ATOM 811 C C . THR A 1 101 ? 1.341 -8.756 -14.125 1.00 90.88 101 THR A C 1
ATOM 813 O O . THR A 1 101 ? 0.625 -7.752 -14.124 1.00 90.88 101 THR A O 1
ATOM 816 N N . LYS A 1 102 ? 1.147 -9.772 -13.280 1.00 90.31 102 LYS A N 1
ATOM 817 C CA . LYS A 1 102 ? 0.043 -9.824 -12.319 1.00 90.31 102 LYS A CA 1
ATOM 818 C C . LYS A 1 102 ? -0.025 -8.576 -11.430 1.00 90.31 102 LYS A C 1
ATOM 820 O O . LYS A 1 102 ? -1.105 -8.031 -11.235 1.00 90.31 102 LYS A O 1
ATOM 825 N N . ASP A 1 103 ? 1.121 -8.090 -10.948 1.00 88.00 103 ASP A N 1
ATOM 826 C CA . ASP A 1 103 ? 1.171 -6.912 -10.072 1.00 88.00 103 ASP A CA 1
ATOM 827 C C . ASP A 1 103 ? 0.639 -5.646 -10.775 1.00 88.00 103 ASP A C 1
ATOM 829 O O . ASP A 1 103 ? -0.109 -4.872 -10.177 1.00 88.00 103 ASP A O 1
ATOM 833 N N . LEU A 1 104 ? 0.976 -5.434 -12.054 1.00 91.25 104 LEU A N 1
ATOM 834 C CA . LEU A 1 104 ? 0.500 -4.271 -12.813 1.00 91.25 104 LEU A CA 1
ATOM 835 C C . LEU A 1 104 ? -0.963 -4.411 -13.251 1.00 91.25 104 LEU A C 1
ATOM 837 O O . LEU A 1 104 ? -1.694 -3.419 -13.259 1.00 91.25 104 LEU A O 1
ATOM 841 N N . GLN A 1 105 ? -1.433 -5.621 -13.549 1.00 94.88 105 GLN A N 1
ATOM 842 C CA . GLN A 1 105 ? -2.857 -5.858 -13.805 1.00 94.88 105 GLN A CA 1
ATOM 843 C C . GLN A 1 105 ? -3.709 -5.578 -12.559 1.00 94.88 105 GLN A C 1
ATOM 845 O O . GLN A 1 105 ? -4.729 -4.893 -12.645 1.00 94.88 105 GLN A O 1
ATOM 850 N N . GLU A 1 106 ? -3.263 -6.035 -11.387 1.00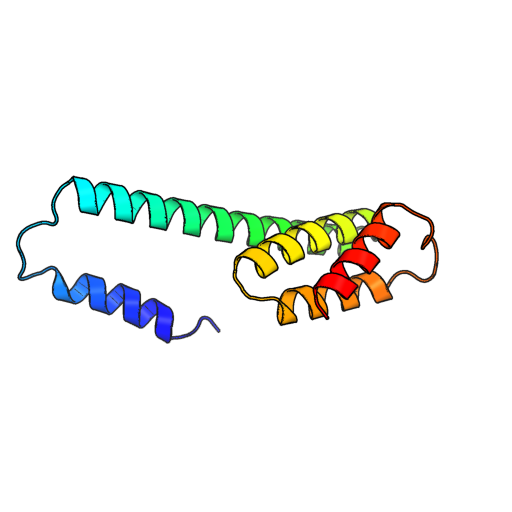 93.44 106 GLU A N 1
ATOM 851 C CA . GLU A 1 106 ? -3.943 -5.764 -10.119 1.00 93.44 106 GLU A CA 1
ATOM 852 C C . GLU A 1 106 ? -3.908 -4.277 -9.744 1.00 93.44 106 GLU A C 1
ATOM 854 O O . GLU A 1 106 ? -4.914 -3.738 -9.281 1.00 93.44 106 GLU A O 1
ATOM 859 N N . ALA A 1 107 ? -2.786 -3.586 -9.971 1.00 93.06 107 ALA A N 1
ATOM 860 C CA . ALA A 1 107 ? -2.692 -2.144 -9.751 1.00 93.06 107 ALA A CA 1
ATOM 861 C C . ALA A 1 107 ? -3.674 -1.361 -10.636 1.00 93.06 107 ALA A C 1
ATOM 863 O O . ALA A 1 107 ? -4.335 -0.438 -10.160 1.00 93.06 107 ALA A O 1
ATOM 864 N N . LYS A 1 108 ? -3.823 -1.761 -11.905 1.00 93.81 108 LYS A N 1
ATOM 865 C CA . LYS A 1 108 ? -4.797 -1.167 -12.830 1.00 93.81 108 LYS A CA 1
ATOM 866 C C . LYS A 1 108 ? -6.235 -1.380 -12.362 1.00 93.81 108 LYS A C 1
ATOM 868 O O . LYS A 1 108 ? -7.015 -0.432 -12.376 1.00 93.81 108 LYS A O 1
ATOM 873 N N . ALA A 1 109 ? -6.576 -2.593 -11.930 1.00 94.81 109 ALA A N 1
ATOM 874 C CA . ALA A 1 109 ? -7.899 -2.886 -11.382 1.00 94.81 109 ALA A CA 1
ATOM 875 C C . ALA A 1 109 ? -8.192 -2.020 -10.146 1.00 94.81 109 ALA A C 1
ATOM 877 O O . ALA A 1 109 ? -9.256 -1.416 -10.047 1.00 94.81 109 ALA A O 1
ATOM 878 N N . LEU A 1 110 ? -7.210 -1.863 -9.251 1.00 93.25 110 LEU A N 1
ATOM 879 C CA . LEU A 1 110 ? -7.363 -1.030 -8.059 1.00 93.25 110 LEU A CA 1
ATOM 880 C C . LEU A 1 110 ? -7.544 0.460 -8.397 1.00 93.25 110 LEU A C 1
ATOM 882 O O . LEU A 1 110 ? -8.332 1.142 -7.751 1.00 93.25 110 LEU A O 1
ATOM 886 N N . LEU A 1 111 ? -6.858 0.970 -9.426 1.00 93.56 111 LEU A N 1
ATOM 887 C CA . LEU A 1 111 ? -7.076 2.334 -9.925 1.00 93.56 111 LEU A CA 1
ATOM 888 C C . LEU A 1 111 ? -8.503 2.539 -10.444 1.00 93.56 111 LEU A C 1
ATOM 890 O O . LEU A 1 111 ? -9.092 3.587 -10.195 1.00 93.56 111 LEU A O 1
ATOM 894 N N . GLN A 1 112 ? -9.074 1.539 -11.118 1.00 92.81 112 GLN A N 1
ATOM 895 C CA . GLN A 1 112 ? -10.459 1.587 -11.595 1.00 92.81 112 GLN A CA 1
ATOM 896 C C . GLN A 1 112 ? -11.469 1.546 -10.444 1.00 92.81 112 GLN A C 1
ATOM 898 O O . GLN A 1 112 ? -12.459 2.267 -10.491 1.00 92.81 112 GLN A O 1
ATOM 903 N N . GLU A 1 113 ? -11.205 0.774 -9.386 1.00 89.12 113 GLU A N 1
ATOM 904 C CA . GLU A 1 113 ? -12.014 0.797 -8.156 1.00 89.12 113 GLU A CA 1
ATOM 905 C C . GLU A 1 113 ? -11.965 2.160 -7.446 1.00 89.12 113 GLU A C 1
ATOM 907 O O . GLU A 1 113 ? -12.882 2.513 -6.697 1.00 89.12 113 GLU A O 1
ATOM 912 N N . PHE A 1 114 ? -10.879 2.917 -7.644 1.00 85.88 114 PHE A N 1
ATOM 913 C CA . PHE A 1 114 ? -10.712 4.246 -7.072 1.00 85.88 114 PHE A CA 1
ATOM 914 C C . PHE A 1 114 ? -11.318 5.391 -7.904 1.00 85.88 114 PHE A C 1
ATOM 916 O O . PHE A 1 114 ? -11.462 6.495 -7.369 1.00 85.88 114 PHE A O 1
ATOM 923 N N . GLY A 1 115 ? -11.676 5.141 -9.166 1.00 69.75 115 GLY A N 1
ATOM 924 C CA . GLY A 1 115 ? -12.510 6.037 -9.980 1.00 69.75 115 GLY A CA 1
ATOM 925 C C . GLY A 1 115 ? -13.954 6.082 -9.500 1.00 69.75 115 GLY A C 1
ATOM 926 O O . GLY A 1 115 ? -14.644 7.047 -9.880 1.00 69.75 115 GLY A O 1
#

Radius of gyration: 19.34 Å; chains: 1; bounding box: 34×31×58 Å